Protein AF-A0A8D3D465-F1 (afdb_monomer)

Secondary structure (DSSP, 8-state):
-----TT-HHHHHHHHHHHHHHSHHHHHHHSSHHHHH-TTTT-S---EEEEEEEEEEPPTT---EEEEEEEEETTT--EEPPP-

Sequence (84 aa):
MLCRGLRTARKLRNHRREQKWHDKQYKKAHLGTALKANPFGGASHAKGIVLEKVGVEAKQPNSAIRKCVRVQLIKNGKKERPRS

Mean predicted aligned error: 7.22 Å

pLDDT: mean 88.29, std 6.4, range [53.94, 94.06]

Foldseek 3Di:
DDDPDPPCV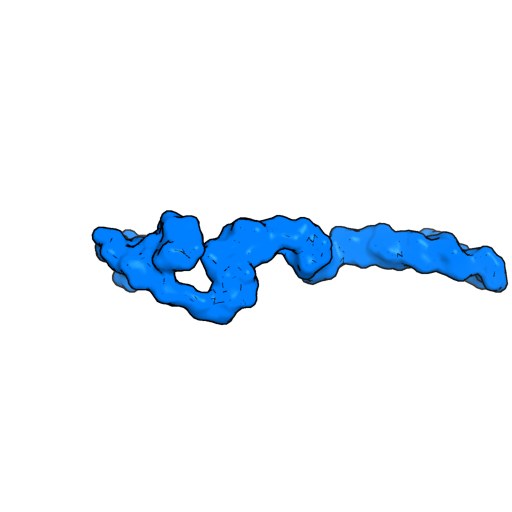VVVVVVVVVVLCVDPVSVCVPVCPVLVPDPVSPDPDFDWDWDDWDFDADDPPDGDTDTDTWTQTPVPRDIDDDDD

Nearest PDB structures (foldseek):
  9cai-assembly1_AX  TM=9.780E-01  e=1.348E-09  Caenorhabditis elegans
  8rxh-assembly1_SP  TM=9.922E-01  e=2.780E-08  Leishmania major strain Friedlin
  5xxu-assembly1_X  TM=9.643E-01  e=1.460E-08  Toxoplasma gondii
  8ove-assembly1_AS  TM=9.728E-01  e=7.305E-08  Trypanosoma brucei brucei
  8brm-assembly1_SO  TM=9.676E-01  e=1.304E-07  Giardia lamblia ATCC 50803

Organism: Scophthalmus maximus (NCBI:txid52904)

Structure (mmCIF, N/CA/C/O backbone):
data_AF-A0A8D3D465-F1
#
_entry.id   AF-A0A8D3D465-F1
#
loop_
_atom_site.group_PDB
_atom_site.id
_atom_site.type_symbol
_atom_site.label_atom_id
_atom_site.label_alt_id
_atom_site.label_comp_id
_atom_site.label_asym_id
_atom_site.label_entity_id
_atom_site.label_seq_id
_atom_site.pdbx_PDB_ins_code
_atom_site.Cartn_x
_atom_site.Cartn_y
_atom_site.Cartn_z
_atom_site.occupancy
_atom_site.B_iso_or_equiv
_atom_site.auth_seq_id
_atom_site.auth_comp_id
_atom_site.auth_asym_id
_atom_site.auth_atom_id
_atom_site.pdbx_PDB_model_num
ATOM 1 N N . MET A 1 1 ? 20.792 14.258 -21.499 1.00 53.94 1 MET A N 1
ATOM 2 C CA . MET A 1 1 ? 21.096 14.366 -22.944 1.00 53.94 1 MET A CA 1
ATOM 3 C C . MET A 1 1 ? 20.931 12.991 -23.588 1.00 53.94 1 MET A C 1
ATOM 5 O O . MET A 1 1 ? 21.650 12.071 -23.217 1.00 53.94 1 MET A O 1
ATOM 9 N N . LEU A 1 2 ? 19.942 12.802 -24.468 1.00 68.06 2 LEU A N 1
ATOM 10 C CA . LEU A 1 2 ? 19.737 11.525 -25.169 1.00 68.06 2 LEU A CA 1
ATOM 11 C C . LEU A 1 2 ? 20.674 11.455 -26.384 1.00 68.06 2 LEU A C 1
ATOM 13 O O . LEU A 1 2 ? 20.688 12.373 -27.202 1.00 68.06 2 LEU A O 1
ATOM 17 N N . CYS A 1 3 ? 21.462 10.383 -26.499 1.00 78.12 3 CYS A N 1
ATOM 18 C CA . CYS A 1 3 ? 22.285 10.142 -27.686 1.00 78.12 3 CYS A CA 1
ATOM 19 C C . CYS A 1 3 ? 21.382 9.819 -28.889 1.00 78.12 3 CYS A C 1
ATOM 21 O O . CYS A 1 3 ? 20.484 8.992 -28.766 1.00 78.12 3 CYS A O 1
ATOM 23 N N . ARG A 1 4 ? 21.639 10.445 -30.046 1.00 82.94 4 ARG A N 1
ATOM 24 C CA . ARG A 1 4 ? 20.844 10.297 -31.286 1.00 82.94 4 ARG A CA 1
ATOM 25 C C . ARG A 1 4 ? 21.536 9.471 -32.383 1.00 82.94 4 ARG A C 1
ATOM 27 O O . ARG A 1 4 ? 21.076 9.442 -33.515 1.00 82.94 4 ARG A O 1
ATOM 34 N N . GLY A 1 5 ? 22.659 8.823 -32.071 1.00 88.00 5 GLY A N 1
ATOM 35 C CA . GLY A 1 5 ? 23.434 8.057 -33.053 1.00 88.00 5 GLY A CA 1
ATOM 36 C C . GLY A 1 5 ? 22.775 6.725 -33.432 1.00 88.00 5 GLY A C 1
ATOM 37 O O . GLY A 1 5 ? 22.180 6.063 -32.578 1.00 88.00 5 GLY A O 1
ATOM 38 N N . LEU A 1 6 ? 22.964 6.286 -34.681 1.00 85.00 6 LEU A N 1
ATOM 39 C CA . LEU A 1 6 ? 22.388 5.054 -35.254 1.00 85.00 6 LEU A CA 1
ATOM 40 C C . LEU A 1 6 ? 22.682 3.777 -34.436 1.00 85.00 6 LEU A C 1
ATOM 42 O O . LEU A 1 6 ? 21.857 2.872 -34.379 1.00 85.00 6 LEU A O 1
ATOM 46 N N . ARG A 1 7 ? 23.827 3.707 -33.739 1.00 88.25 7 ARG A N 1
ATOM 47 C CA . ARG A 1 7 ? 24.256 2.535 -32.943 1.00 88.25 7 ARG A CA 1
ATOM 48 C C . ARG A 1 7 ? 23.988 2.659 -31.431 1.00 88.25 7 ARG A C 1
ATOM 50 O O . ARG A 1 7 ? 24.619 1.974 -30.632 1.00 88.25 7 ARG A O 1
ATOM 57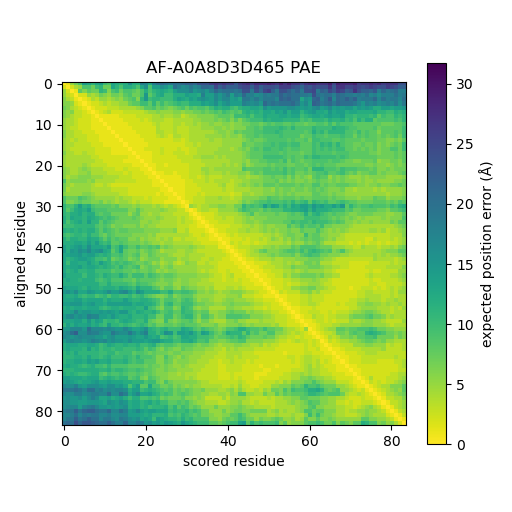 N N . THR A 1 8 ? 23.065 3.525 -30.997 1.00 90.38 8 THR A N 1
ATOM 58 C CA . THR A 1 8 ? 22.868 3.847 -29.560 1.00 90.38 8 THR A CA 1
ATOM 59 C C . THR A 1 8 ? 21.698 3.123 -28.877 1.00 90.38 8 THR A C 1
ATOM 61 O O . THR A 1 8 ? 21.435 3.346 -27.692 1.00 90.38 8 THR A O 1
ATOM 64 N N . ALA A 1 9 ? 21.031 2.197 -29.573 1.00 89.56 9 ALA A N 1
ATOM 65 C CA . ALA A 1 9 ? 19.812 1.528 -29.106 1.00 89.56 9 ALA A CA 1
ATOM 66 C C . ALA A 1 9 ? 19.933 0.882 -27.708 1.00 89.56 9 ALA A C 1
ATOM 68 O O . ALA A 1 9 ? 19.049 1.044 -26.865 1.00 89.56 9 ALA A O 1
ATOM 69 N N . ARG A 1 10 ? 21.051 0.198 -27.414 1.00 91.56 10 ARG A N 1
ATOM 70 C CA . ARG A 1 10 ? 21.282 -0.451 -26.106 1.00 91.56 10 ARG A CA 1
ATOM 71 C C . ARG A 1 10 ? 21.305 0.560 -24.956 1.00 91.56 10 ARG A C 1
ATOM 73 O O . ARG A 1 10 ? 20.673 0.326 -23.926 1.00 91.56 10 ARG A O 1
ATOM 80 N N . LYS A 1 11 ? 21.995 1.689 -25.149 1.00 91.06 11 LYS A N 1
ATOM 81 C CA . LYS A 1 11 ? 22.095 2.768 -24.156 1.00 91.06 11 LYS A CA 1
ATOM 82 C C . LYS A 1 11 ? 20.724 3.387 -23.890 1.00 91.06 11 LYS A C 1
ATOM 84 O O . LYS A 1 11 ? 20.343 3.527 -22.734 1.00 91.06 11 LYS A O 1
ATOM 89 N N . LEU A 1 12 ? 19.961 3.680 -24.947 1.00 91.56 12 LEU A N 1
ATOM 90 C CA . LEU A 1 12 ? 18.603 4.226 -24.834 1.00 91.56 12 LEU A CA 1
ATOM 91 C C . LEU A 1 12 ? 17.661 3.277 -24.078 1.00 91.56 12 LEU A C 1
ATOM 93 O O . LEU A 1 12 ? 16.916 3.713 -23.200 1.00 91.56 12 LEU A O 1
ATOM 97 N N . ARG A 1 13 ? 17.739 1.969 -24.356 1.00 92.31 13 ARG A N 1
ATOM 98 C CA . ARG A 1 13 ? 16.937 0.952 -23.661 1.00 92.31 13 ARG A CA 1
ATOM 99 C C . ARG A 1 13 ? 17.263 0.873 -22.170 1.00 92.31 13 ARG A C 1
ATOM 101 O O . ARG A 1 13 ? 16.345 0.829 -21.353 1.00 92.31 13 ARG A O 1
ATOM 108 N N . ASN A 1 14 ? 18.548 0.847 -21.820 1.00 93.00 14 ASN A N 1
ATOM 109 C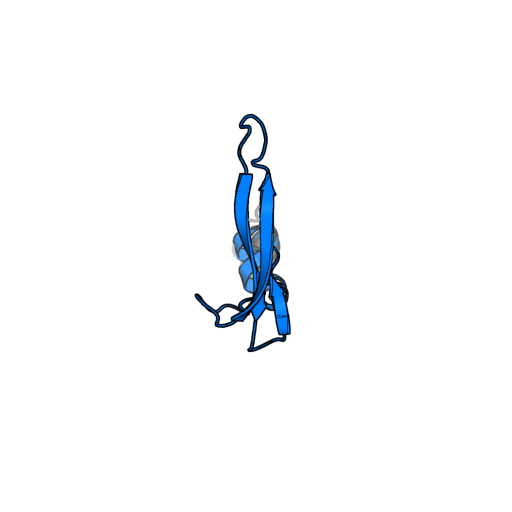 CA . ASN A 1 14 ? 18.984 0.781 -20.424 1.00 93.00 14 ASN A CA 1
ATOM 110 C C . ASN A 1 14 ? 18.598 2.058 -19.670 1.00 93.00 14 ASN A C 1
ATOM 112 O O . ASN A 1 14 ? 17.971 1.970 -18.618 1.00 93.00 14 ASN A O 1
ATOM 116 N N . HIS A 1 15 ? 18.825 3.225 -20.277 1.00 92.69 15 HIS A N 1
ATOM 117 C CA . HIS A 1 15 ? 18.425 4.504 -19.702 1.00 92.69 15 HIS A CA 1
ATOM 118 C C . HIS A 1 15 ? 16.911 4.571 -19.447 1.00 92.69 15 HIS A C 1
ATOM 120 O O . HIS A 1 15 ? 16.478 4.935 -18.359 1.00 92.69 15 HIS A O 1
ATOM 126 N N . ARG A 1 16 ? 16.073 4.137 -20.402 1.00 92.19 16 ARG A N 1
ATOM 127 C CA . ARG A 1 16 ? 14.615 4.079 -20.194 1.00 92.19 16 ARG A CA 1
ATOM 128 C C . ARG A 1 16 ? 14.228 3.105 -19.081 1.00 92.19 16 ARG A C 1
ATOM 130 O O . ARG A 1 16 ? 13.280 3.387 -18.354 1.00 92.19 16 ARG A O 1
ATOM 137 N N . ARG A 1 17 ? 14.923 1.971 -18.945 1.00 91.75 17 ARG A N 1
ATOM 138 C CA . ARG A 1 17 ? 14.679 0.991 -17.874 1.00 91.75 17 ARG A CA 1
ATOM 139 C C . ARG A 1 17 ? 14.984 1.581 -16.499 1.00 91.75 17 ARG A C 1
ATOM 141 O O . ARG A 1 17 ? 14.167 1.423 -15.603 1.00 91.75 17 ARG A O 1
ATOM 148 N N . GLU A 1 18 ? 16.107 2.274 -16.352 1.00 92.38 18 GLU A N 1
ATOM 149 C CA . GLU A 1 18 ? 16.466 2.984 -15.118 1.00 92.38 18 GLU A CA 1
ATOM 150 C C . GLU A 1 18 ? 15.440 4.071 -14.795 1.00 92.38 18 GLU A C 1
ATOM 152 O O . GLU A 1 18 ? 14.892 4.100 -13.698 1.00 92.38 18 GLU A O 1
ATOM 157 N N . GLN A 1 19 ? 15.072 4.885 -15.789 1.00 93.00 19 GLN A N 1
ATOM 158 C CA . GLN A 1 19 ? 14.082 5.948 -15.612 1.00 93.00 19 GLN A CA 1
ATOM 159 C C . GLN A 1 19 ? 12.692 5.425 -15.219 1.00 93.00 19 GLN A C 1
ATOM 161 O O . GLN A 1 19 ? 12.001 6.065 -14.431 1.00 93.00 19 GLN A O 1
ATOM 166 N N . LYS A 1 20 ? 12.283 4.240 -15.697 1.00 93.44 20 LYS A N 1
ATOM 167 C CA . LYS A 1 20 ? 11.021 3.608 -15.269 1.00 93.44 20 LYS A CA 1
ATOM 168 C C . LYS A 1 20 ? 10.979 3.337 -13.763 1.00 93.44 20 LYS A C 1
ATOM 170 O O . LYS A 1 20 ? 9.903 3.395 -13.184 1.00 93.44 20 LYS A O 1
ATOM 175 N N . TRP A 1 21 ? 12.108 3.084 -13.101 1.00 92.56 21 TRP A N 1
ATOM 176 C CA . TRP A 1 21 ? 12.121 2.857 -11.651 1.00 92.56 21 TRP A CA 1
ATOM 177 C C . TRP A 1 21 ? 11.862 4.122 -10.822 1.00 92.56 21 TRP A C 1
ATOM 179 O O . TRP A 1 21 ? 11.481 4.008 -9.654 1.00 92.56 21 TRP A O 1
ATOM 189 N N . HIS A 1 22 ? 12.023 5.313 -11.409 1.00 90.50 22 HIS A N 1
ATOM 190 C CA . HIS A 1 22 ? 11.640 6.577 -10.774 1.00 90.50 22 HIS A CA 1
ATOM 191 C C . HIS A 1 22 ? 10.129 6.843 -10.840 1.00 90.50 22 HIS A C 1
ATOM 193 O O . HIS A 1 22 ? 9.616 7.648 -10.063 1.00 90.50 22 HIS A O 1
ATOM 199 N N . ASP A 1 23 ? 9.398 6.136 -11.706 1.00 92.38 23 ASP A N 1
ATOM 200 C CA . ASP A 1 23 ? 7.940 6.181 -11.724 1.00 92.38 23 ASP A CA 1
ATOM 201 C C . ASP A 1 23 ? 7.369 5.422 -10.512 1.00 92.38 23 ASP A C 1
ATOM 203 O O . ASP A 1 23 ? 7.603 4.224 -10.310 1.00 92.38 23 ASP A O 1
ATOM 207 N N . LYS A 1 24 ? 6.587 6.135 -9.691 1.00 91.25 24 LYS A N 1
ATOM 208 C CA . LYS A 1 24 ? 5.968 5.608 -8.467 1.00 91.25 24 LYS A CA 1
ATOM 209 C C . LYS A 1 24 ? 5.043 4.425 -8.750 1.00 91.25 24 LYS A C 1
ATOM 211 O O . LYS A 1 24 ? 5.025 3.479 -7.961 1.00 91.25 24 LYS A O 1
ATOM 216 N N . GLN A 1 25 ? 4.275 4.465 -9.839 1.00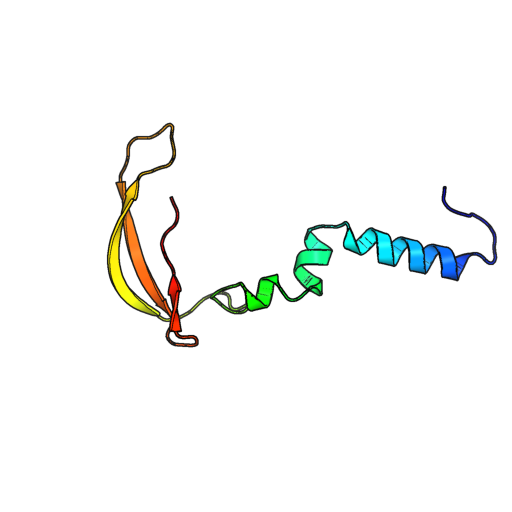 90.38 25 GLN A N 1
ATOM 217 C CA . GLN A 1 25 ? 3.332 3.396 -10.175 1.00 90.38 25 GLN A CA 1
ATOM 218 C C . GLN A 1 25 ? 4.082 2.147 -10.636 1.00 90.38 25 GLN A C 1
ATOM 220 O O . GLN A 1 25 ? 3.828 1.051 -10.129 1.00 90.38 25 GLN A O 1
ATOM 225 N N . TYR A 1 26 ? 5.073 2.327 -11.515 1.00 91.25 26 TYR A N 1
ATOM 226 C CA . TYR A 1 26 ? 5.933 1.241 -11.976 1.00 91.25 26 TYR A CA 1
ATOM 227 C C . TYR A 1 26 ? 6.655 0.574 -10.801 1.00 91.25 26 TYR A C 1
ATOM 229 O O . TYR A 1 26 ? 6.606 -0.649 -10.657 1.00 91.25 26 TYR A O 1
ATOM 237 N N . LYS A 1 27 ? 7.240 1.372 -9.898 1.00 90.94 27 LYS A N 1
ATOM 238 C CA . LYS A 1 27 ? 7.908 0.874 -8.690 1.00 90.94 27 LYS A CA 1
ATOM 239 C C . LYS A 1 27 ? 6.950 0.107 -7.776 1.00 90.94 27 LYS A C 1
ATOM 241 O O . LYS A 1 27 ? 7.303 -0.966 -7.298 1.00 90.94 27 LYS A O 1
ATOM 246 N N . LYS A 1 28 ? 5.729 0.608 -7.555 1.00 88.56 28 LYS A N 1
ATOM 247 C CA . LYS A 1 28 ? 4.722 -0.063 -6.713 1.00 88.56 28 LYS A CA 1
ATOM 248 C C . LYS A 1 28 ? 4.326 -1.436 -7.266 1.00 88.56 28 LYS A C 1
ATOM 250 O O . LYS A 1 28 ? 4.173 -2.369 -6.482 1.00 88.56 28 LYS A O 1
ATOM 255 N N . ALA A 1 29 ? 4.174 -1.554 -8.585 1.00 87.44 29 ALA A N 1
ATOM 256 C CA . ALA A 1 29 ? 3.791 -2.804 -9.237 1.00 87.44 29 ALA A CA 1
ATOM 257 C C . ALA A 1 29 ? 4.940 -3.829 -9.285 1.00 87.44 29 ALA A C 1
ATOM 259 O O . ALA A 1 29 ? 4.714 -5.006 -9.024 1.00 87.44 29 ALA A O 1
ATOM 260 N N . HIS A 1 30 ? 6.172 -3.389 -9.569 1.00 87.81 30 HIS A N 1
ATOM 261 C CA . HIS A 1 30 ? 7.287 -4.295 -9.881 1.00 87.81 30 HIS A CA 1
ATOM 262 C C . HIS A 1 30 ? 8.208 -4.615 -8.695 1.00 87.81 30 HIS A C 1
ATOM 264 O O . HIS A 1 30 ? 8.990 -5.555 -8.780 1.00 87.81 30 HIS A O 1
ATOM 270 N N . LEU A 1 31 ? 8.142 -3.868 -7.585 1.00 85.44 31 LEU A N 1
ATOM 271 C CA . LEU A 1 31 ? 8.994 -4.120 -6.413 1.00 85.44 31 LEU A CA 1
ATOM 272 C C . LEU A 1 31 ? 8.430 -5.214 -5.483 1.00 85.44 31 LEU A C 1
ATOM 274 O O . LEU A 1 31 ? 9.121 -5.659 -4.573 1.00 85.44 31 LEU A O 1
ATOM 278 N N . GLY A 1 32 ? 7.161 -5.615 -5.643 1.00 83.19 32 GLY A N 1
ATOM 279 C CA . GLY A 1 32 ? 6.498 -6.646 -4.821 1.00 83.19 32 GLY A CA 1
ATOM 280 C C . GLY A 1 32 ? 6.252 -6.268 -3.348 1.00 83.19 32 GLY A C 1
ATOM 281 O O . GLY A 1 32 ? 5.413 -6.875 -2.680 1.00 83.19 32 GLY A O 1
ATOM 282 N N . THR A 1 33 ? 6.905 -5.220 -2.836 1.00 86.56 33 THR A N 1
ATOM 283 C CA . THR A 1 33 ? 6.746 -4.712 -1.461 1.00 86.56 33 THR A CA 1
ATOM 284 C C . THR A 1 33 ? 5.308 -4.317 -1.155 1.00 86.56 33 THR A C 1
ATOM 286 O O . THR A 1 33 ? 4.805 -4.620 -0.075 1.00 86.56 33 THR A O 1
ATOM 289 N N . ALA A 1 34 ? 4.619 -3.704 -2.121 1.00 83.19 34 ALA A N 1
ATOM 290 C CA . ALA A 1 34 ? 3.219 -3.328 -1.987 1.00 83.19 34 ALA A CA 1
ATOM 291 C C . ALA A 1 34 ? 2.310 -4.550 -1.791 1.00 83.19 34 ALA A C 1
ATOM 293 O O . ALA A 1 34 ? 1.387 -4.490 -0.985 1.00 83.19 34 ALA A O 1
ATOM 294 N N . LEU A 1 35 ? 2.589 -5.666 -2.473 1.00 84.00 35 LEU A N 1
ATOM 295 C CA . LEU A 1 35 ? 1.817 -6.904 -2.345 1.00 84.00 35 LEU A CA 1
ATOM 296 C C . LEU A 1 35 ? 2.044 -7.565 -0.979 1.00 84.00 35 LEU A C 1
ATOM 298 O O . LEU A 1 35 ? 1.086 -7.961 -0.321 1.00 84.00 35 LEU A O 1
ATOM 302 N N . LYS A 1 36 ? 3.302 -7.623 -0.524 1.00 83.25 36 LYS A N 1
ATOM 303 C CA . LYS A 1 36 ? 3.674 -8.198 0.780 1.00 83.25 36 LYS A CA 1
ATOM 304 C C . LYS A 1 36 ? 3.113 -7.386 1.955 1.00 83.25 36 LYS A C 1
ATOM 306 O O . LYS A 1 36 ? 2.629 -7.953 2.941 1.00 83.25 36 LYS A O 1
ATOM 311 N N . ALA A 1 37 ? 3.183 -6.058 1.852 1.00 86.19 37 ALA A N 1
ATOM 312 C CA . ALA A 1 37 ? 2.679 -5.144 2.869 1.00 86.19 37 ALA A CA 1
ATOM 313 C C . ALA A 1 37 ? 1.146 -5.098 2.894 1.00 86.19 37 ALA A C 1
ATOM 315 O O . ALA A 1 37 ? 0.573 -4.985 3.976 1.00 86.19 37 ALA A O 1
ATOM 316 N N . ASN A 1 38 ? 0.483 -5.234 1.737 1.00 87.00 38 ASN A N 1
ATOM 317 C CA . ASN A 1 38 ? -0.973 -5.222 1.654 1.00 87.00 38 ASN A CA 1
ATOM 318 C C . ASN A 1 38 ? -1.576 -6.347 2.520 1.00 87.00 38 ASN A C 1
ATOM 320 O O . ASN A 1 38 ? -1.299 -7.530 2.291 1.00 87.00 38 ASN A O 1
ATOM 324 N N . PRO A 1 39 ? -2.436 -6.019 3.493 1.00 87.62 39 PRO A N 1
ATOM 325 C CA . PRO A 1 39 ? -3.120 -7.017 4.303 1.00 87.62 39 PRO A CA 1
ATOM 326 C C . PRO A 1 39 ? -4.028 -7.957 3.514 1.00 87.62 39 PRO A C 1
ATOM 328 O O . PRO A 1 39 ? -4.194 -9.113 3.895 1.00 87.62 39 PRO A O 1
ATOM 331 N N . PHE A 1 40 ? -4.567 -7.517 2.377 1.00 88.31 40 PHE A N 1
ATOM 332 C CA . PHE A 1 40 ? -5.364 -8.376 1.503 1.00 88.31 40 PHE A CA 1
ATOM 333 C C . PHE A 1 40 ? -4.524 -9.230 0.552 1.00 88.31 40 PHE A C 1
ATOM 335 O O . PHE A 1 40 ? -5.080 -10.127 -0.084 1.00 88.31 40 PHE A O 1
ATOM 342 N N . GLY A 1 41 ? -3.209 -8.999 0.471 1.00 84.94 41 GLY A N 1
ATOM 343 C CA . GLY A 1 41 ? -2.303 -9.778 -0.376 1.00 84.94 41 GLY A CA 1
ATOM 344 C C . GLY A 1 41 ? -2.623 -9.687 -1.870 1.00 84.94 41 GLY A C 1
ATOM 345 O O . GLY A 1 41 ? -2.362 -10.633 -2.597 1.00 84.94 41 GLY A O 1
ATOM 346 N N . GLY A 1 42 ? -3.236 -8.585 -2.321 1.00 85.94 42 GLY A N 1
ATOM 347 C CA . GLY A 1 42 ? -3.634 -8.385 -3.723 1.00 85.94 42 GLY A CA 1
ATOM 348 C C . GLY A 1 42 ? -5.076 -8.775 -4.062 1.00 85.94 42 GLY A C 1
ATOM 349 O O . GLY A 1 42 ? -5.520 -8.488 -5.167 1.00 85.94 42 GLY A O 1
ATOM 350 N N . ALA A 1 43 ? -5.829 -9.361 -3.126 1.00 89.56 43 ALA A N 1
ATOM 351 C CA . ALA A 1 43 ? -7.259 -9.612 -3.310 1.00 89.56 43 ALA A CA 1
ATOM 352 C C . ALA A 1 43 ? -8.094 -8.327 -3.152 1.00 89.56 43 ALA A C 1
ATOM 354 O O . ALA A 1 43 ? -7.710 -7.424 -2.405 1.00 89.56 43 ALA A O 1
ATOM 355 N N . SER A 1 44 ? -9.263 -8.280 -3.800 1.00 90.81 44 SER A N 1
ATOM 356 C CA . SER A 1 44 ? -10.218 -7.170 -3.665 1.00 90.81 44 SER A CA 1
ATOM 357 C C . SER A 1 44 ? -10.874 -7.124 -2.281 1.00 90.81 44 SER A C 1
ATOM 359 O O . SER A 1 44 ? -11.042 -6.046 -1.721 1.00 90.81 44 SER A O 1
ATOM 361 N N . HIS A 1 45 ? -11.189 -8.291 -1.708 1.00 91.75 45 HIS A N 1
ATOM 362 C CA . HIS A 1 45 ? -11.874 -8.431 -0.420 1.00 91.75 45 HIS A CA 1
ATOM 363 C C . HIS A 1 45 ? -11.247 -9.538 0.443 1.00 91.75 45 HIS A C 1
ATOM 365 O O . HIS A 1 45 ? -10.465 -10.374 -0.027 1.00 91.75 45 HIS A O 1
ATOM 371 N N . ALA A 1 46 ? -11.583 -9.548 1.735 1.00 91.44 46 ALA A N 1
ATOM 372 C CA . ALA A 1 46 ? -11.165 -10.582 2.675 1.00 91.44 46 ALA A CA 1
ATOM 373 C C . ALA A 1 46 ? -12.213 -10.800 3.775 1.00 91.44 46 ALA A C 1
ATOM 375 O O . ALA A 1 46 ? -12.915 -9.871 4.165 1.00 91.44 46 ALA A O 1
ATOM 376 N N . LYS A 1 47 ? -12.275 -12.027 4.303 1.00 92.75 47 LYS A N 1
ATOM 377 C CA . LYS A 1 47 ? -13.085 -12.376 5.476 1.00 92.75 47 LYS A CA 1
ATOM 378 C C . LYS A 1 47 ? -12.261 -12.201 6.755 1.00 92.75 47 LYS A C 1
ATOM 380 O O . LYS A 1 47 ? -11.067 -12.521 6.777 1.00 92.75 47 LYS A O 1
ATOM 385 N N . GLY A 1 48 ? -12.900 -11.720 7.816 1.00 92.38 48 GLY A N 1
ATOM 386 C CA . GLY A 1 48 ? -12.252 -11.480 9.100 1.00 92.38 48 GLY A CA 1
ATOM 387 C C . GLY A 1 48 ? -13.194 -11.629 10.289 1.00 92.38 48 GLY A C 1
ATOM 388 O O . GLY A 1 48 ? -14.411 -11.659 10.126 1.00 92.38 48 GLY A O 1
ATOM 389 N N . ILE A 1 49 ? -12.599 -11.735 11.473 1.00 94.06 49 ILE A N 1
ATOM 390 C CA . ILE A 1 49 ? -13.274 -11.830 12.768 1.00 94.06 49 ILE A CA 1
ATOM 391 C C . ILE A 1 49 ? -13.181 -10.470 13.459 1.00 94.06 49 ILE A C 1
ATOM 393 O O . ILE A 1 49 ? -12.126 -9.831 13.458 1.00 94.06 49 ILE A O 1
ATOM 397 N N . VAL A 1 50 ? -14.291 -10.021 14.039 1.00 93.00 50 VAL A N 1
ATOM 398 C CA . VAL A 1 50 ? -14.362 -8.770 14.799 1.00 93.00 50 VAL A CA 1
ATOM 399 C C . VAL A 1 50 ? -13.714 -8.953 16.170 1.00 93.00 50 VAL A C 1
ATOM 401 O O . VAL A 1 50 ? -14.053 -9.891 16.881 1.00 93.00 50 VAL A O 1
ATOM 404 N N . LEU A 1 51 ? -12.806 -8.043 16.538 1.00 91.62 51 LEU A N 1
ATOM 405 C CA . LEU A 1 51 ? -12.166 -8.030 17.857 1.00 91.62 51 LEU A CA 1
ATOM 406 C C . LEU A 1 51 ? -12.815 -7.012 18.801 1.00 91.62 51 LEU A C 1
ATOM 408 O O . LEU A 1 51 ? -13.230 -7.362 19.896 1.00 91.62 51 LEU A O 1
ATOM 412 N N . GLU A 1 52 ? -12.919 -5.749 18.382 1.00 92.50 52 GLU A N 1
ATOM 413 C CA . GLU A 1 52 ? -13.448 -4.667 19.224 1.00 92.50 52 GLU A CA 1
ATOM 414 C C . GLU A 1 52 ? -14.067 -3.542 18.383 1.00 92.50 52 GLU A C 1
ATOM 416 O O . GLU A 1 52 ? -13.706 -3.338 17.216 1.00 92.50 52 GLU A O 1
ATOM 421 N N . LYS A 1 53 ? -14.991 -2.791 18.993 1.00 94.06 53 LYS A N 1
ATOM 422 C CA . LYS A 1 53 ? -15.575 -1.568 18.425 1.00 94.06 53 LYS A CA 1
ATOM 423 C C . LYS A 1 53 ? -14.679 -0.377 18.777 1.00 94.06 53 LYS A C 1
ATOM 425 O O . LYS A 1 53 ? -14.341 -0.194 19.939 1.00 94.06 53 LYS A O 1
ATOM 430 N N . VAL A 1 54 ? -14.326 0.442 17.788 1.00 92.50 54 VAL A N 1
ATOM 431 C CA . VAL A 1 54 ? -13.430 1.601 17.937 1.00 92.50 54 VAL A CA 1
ATOM 432 C C . VAL A 1 54 ? -14.140 2.864 17.457 1.00 92.50 54 VAL A C 1
ATOM 434 O O . VAL A 1 54 ? -14.704 2.883 16.365 1.00 92.50 54 VAL A O 1
ATOM 437 N N . GLY A 1 55 ? -14.105 3.930 18.254 1.00 91.62 55 GLY A N 1
ATOM 438 C CA . GLY A 1 55 ? -14.481 5.271 17.805 1.00 91.62 55 GLY A CA 1
ATOM 439 C C . GLY A 1 55 ? -13.248 5.999 17.285 1.00 91.62 55 GLY A C 1
ATOM 440 O O . GLY A 1 55 ? -12.328 6.240 18.057 1.00 91.62 55 GLY A O 1
ATOM 441 N N . VAL A 1 56 ? -13.210 6.323 15.993 1.00 91.81 56 VAL A N 1
ATOM 442 C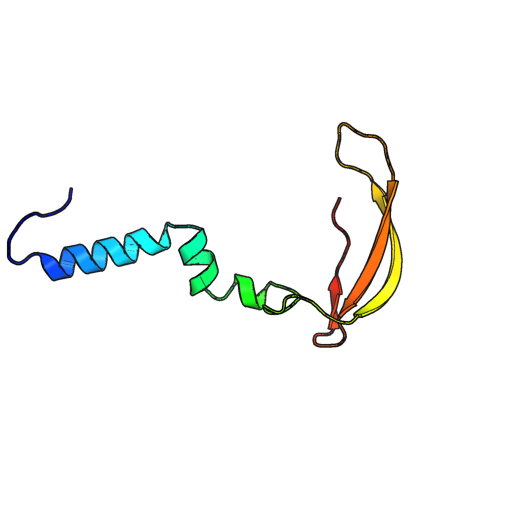 CA . VAL A 1 56 ? -12.101 7.079 15.400 1.00 91.81 56 VAL A CA 1
ATOM 443 C C . VAL A 1 56 ? -12.525 8.529 15.229 1.00 91.81 56 VAL A C 1
ATOM 445 O O . VAL A 1 56 ? -13.527 8.810 14.570 1.00 91.81 56 VAL A O 1
ATOM 448 N N . GLU A 1 57 ? -11.775 9.443 15.833 1.00 89.12 57 GLU A N 1
ATOM 449 C CA . GLU A 1 57 ? -11.997 10.876 15.668 1.00 89.12 57 GLU A CA 1
ATOM 450 C C . GLU A 1 57 ? -11.717 11.298 14.219 1.00 89.12 57 GLU A C 1
ATOM 452 O O . GLU A 1 57 ? -10.766 10.829 13.584 1.00 89.12 57 GLU A O 1
ATOM 457 N N . ALA A 1 58 ? -12.577 12.156 13.675 1.00 90.44 58 ALA A N 1
ATOM 458 C CA . ALA A 1 58 ? -12.385 12.728 12.356 1.00 90.44 58 ALA A CA 1
ATOM 459 C C . ALA A 1 58 ? -11.126 13.604 12.326 1.00 90.44 58 ALA A C 1
ATOM 461 O O . ALA A 1 58 ? -10.794 14.297 13.285 1.00 90.44 58 ALA A O 1
ATOM 462 N N . LYS A 1 59 ? -10.426 13.603 11.189 1.00 90.44 59 LYS A N 1
ATOM 463 C CA . LYS A 1 59 ? -9.355 14.575 10.967 1.00 90.44 59 LYS A CA 1
ATOM 464 C C . LYS A 1 59 ? -9.927 15.991 10.928 1.00 90.44 59 LYS A C 1
ATOM 466 O O . LYS A 1 59 ? -10.986 16.222 10.337 1.00 90.44 59 LYS A O 1
ATOM 471 N N . GLN A 1 60 ? -9.176 16.917 11.520 1.00 92.19 60 GLN A N 1
ATOM 472 C CA . GLN A 1 60 ? -9.436 18.355 11.459 1.00 92.19 60 GLN A CA 1
ATOM 473 C C . GLN A 1 60 ? -9.712 18.783 10.005 1.00 92.19 60 GLN A C 1
ATOM 475 O O . GLN A 1 60 ? -9.049 18.263 9.098 1.00 92.19 60 GLN A O 1
ATOM 480 N N . PRO A 1 61 ? -10.684 19.680 9.748 1.00 92.19 61 PRO A N 1
ATOM 481 C CA . PRO A 1 61 ? -11.306 20.641 10.677 1.00 92.19 61 PRO A CA 1
ATOM 482 C C . PRO A 1 61 ? -12.638 20.207 11.330 1.00 92.19 61 PRO A C 1
ATOM 484 O O . PRO A 1 61 ? -13.294 21.023 11.969 1.00 92.19 61 PRO A O 1
ATOM 487 N N . ASN A 1 62 ? -13.084 18.960 11.154 1.00 91.94 62 ASN A N 1
ATOM 488 C CA . ASN A 1 62 ? -14.397 18.515 11.644 1.00 91.94 62 ASN A CA 1
ATOM 489 C C . ASN A 1 62 ? -14.304 17.839 13.021 1.00 91.94 62 ASN A C 1
ATOM 491 O O . ASN A 1 62 ? -13.381 17.065 13.262 1.00 91.94 62 ASN A O 1
ATOM 495 N N . SER A 1 63 ? -15.316 18.031 13.873 1.00 86.75 63 SER A N 1
ATOM 496 C CA . SER A 1 63 ? -15.472 17.337 15.159 1.00 86.75 63 SER A CA 1
ATOM 497 C C . SER A 1 63 ? -16.561 16.258 15.067 1.00 86.75 63 SER A C 1
ATOM 499 O O . SER A 1 63 ? -17.754 16.513 15.205 1.00 86.75 63 SER A O 1
ATOM 501 N N . ALA A 1 64 ? -16.158 15.016 14.784 1.00 90.38 64 ALA A N 1
ATOM 502 C CA . ALA A 1 64 ? -17.076 13.877 14.719 1.00 90.38 64 ALA A CA 1
ATOM 503 C C . ALA A 1 64 ? -16.375 12.556 15.062 1.00 90.38 64 ALA A C 1
ATOM 505 O O . ALA A 1 64 ? -15.199 12.372 14.754 1.00 90.38 64 ALA A O 1
ATOM 506 N N . ILE A 1 65 ? -17.116 11.603 15.639 1.00 90.69 65 ILE A N 1
ATOM 507 C CA . ILE A 1 65 ? -16.623 10.248 15.937 1.00 90.69 65 ILE A CA 1
ATOM 508 C C . ILE A 1 65 ? -17.175 9.264 14.901 1.00 90.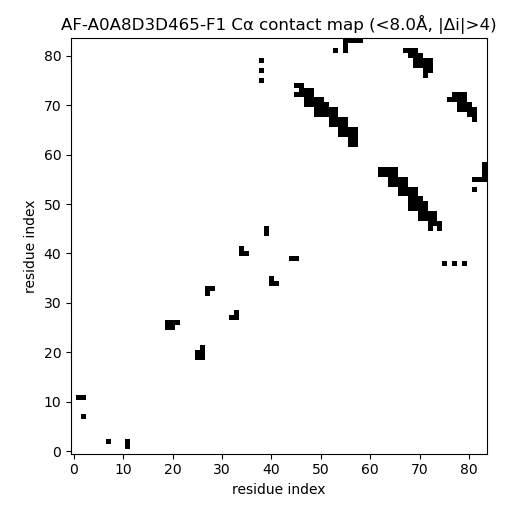69 65 ILE A C 1
ATOM 510 O O . ILE A 1 65 ? -18.379 9.008 14.846 1.00 90.69 65 ILE A O 1
ATOM 514 N N . ARG A 1 66 ? -16.290 8.648 14.113 1.00 92.12 66 ARG A N 1
ATOM 515 C CA . ARG A 1 66 ? -16.630 7.588 13.155 1.00 92.12 66 ARG A CA 1
ATOM 516 C C . ARG A 1 66 ? -16.656 6.238 13.866 1.00 92.12 66 ARG A C 1
ATOM 518 O O . ARG 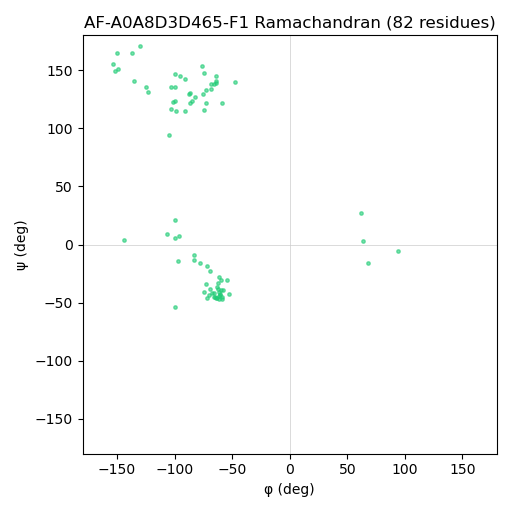A 1 66 ? -15.675 5.833 14.489 1.00 92.12 66 ARG A O 1
ATOM 525 N N . LYS A 1 67 ? -17.787 5.533 13.783 1.00 93.19 67 LYS A N 1
ATOM 526 C CA . LYS A 1 67 ? -17.927 4.179 14.336 1.00 93.19 67 LYS A CA 1
ATOM 527 C C . LYS A 1 67 ? -17.183 3.194 13.433 1.00 93.19 67 LYS A C 1
ATOM 529 O O . LYS A 1 67 ? -17.540 3.017 12.272 1.00 93.19 67 LYS A O 1
ATOM 534 N N . CYS A 1 68 ? -16.147 2.561 13.966 1.00 92.88 68 CYS A N 1
ATOM 535 C CA . CYS A 1 68 ? -15.309 1.605 13.258 1.00 92.88 68 CYS A CA 1
ATOM 536 C C . CYS A 1 68 ? -15.137 0.317 14.070 1.00 92.88 68 CYS A C 1
ATOM 538 O O . CYS A 1 68 ? -15.521 0.224 15.236 1.00 92.88 68 CYS A O 1
ATOM 540 N N . VAL A 1 69 ? -14.549 -0.697 13.442 1.00 93.31 69 VAL A N 1
ATOM 541 C CA . VAL A 1 69 ? -14.312 -2.006 14.052 1.00 93.31 69 VAL A CA 1
ATOM 542 C C . VAL A 1 69 ? -12.894 -2.455 13.724 1.00 93.31 69 VAL A C 1
ATOM 544 O O . VAL A 1 69 ? -12.418 -2.248 12.608 1.00 93.31 69 VAL A O 1
ATOM 547 N N . ARG A 1 70 ? -12.210 -3.069 14.691 1.00 92.69 70 ARG A N 1
ATOM 548 C CA . ARG A 1 70 ? -10.940 -3.765 14.453 1.00 92.69 70 ARG A CA 1
ATOM 549 C C . ARG A 1 70 ? -11.209 -5.204 14.051 1.00 92.69 70 ARG A C 1
ATOM 551 O O . ARG A 1 70 ? -11.934 -5.918 14.744 1.00 92.69 70 ARG A O 1
ATOM 558 N N . VAL A 1 71 ? -10.595 -5.625 12.949 1.00 93.44 71 VAL A N 1
ATOM 559 C CA . VAL A 1 71 ? -10.845 -6.931 12.332 1.00 93.44 71 VAL A CA 1
ATOM 560 C C . VAL A 1 71 ? -9.539 -7.697 12.184 1.00 93.44 71 VAL A C 1
ATOM 562 O O . VAL A 1 71 ? -8.534 -7.146 11.740 1.00 93.44 71 VAL A O 1
ATOM 565 N N . GLN A 1 72 ? -9.551 -8.980 12.532 1.00 92.62 72 GLN A N 1
ATOM 566 C CA . GLN A 1 72 ? -8.466 -9.907 12.232 1.00 92.62 72 GLN A CA 1
ATOM 567 C C . GLN A 1 72 ? -8.820 -10.738 11.002 1.00 92.62 72 GLN A C 1
ATOM 569 O O . GLN A 1 72 ? -9.851 -11.405 10.967 1.00 92.62 72 GLN A O 1
ATOM 574 N N . LEU A 1 73 ? -7.971 -10.704 9.982 1.00 93.19 73 LEU A N 1
ATOM 575 C CA . LEU A 1 73 ? -8.174 -11.469 8.758 1.00 93.19 73 LEU A CA 1
ATOM 576 C C . LEU A 1 73 ? -7.928 -12.960 9.002 1.00 93.19 73 LEU A C 1
ATOM 578 O O . LEU A 1 73 ? -6.896 -13.340 9.550 1.00 93.19 73 LEU A O 1
ATOM 582 N N . ILE A 1 74 ? -8.841 -13.811 8.530 1.00 89.69 74 ILE A N 1
ATOM 583 C CA . ILE A 1 74 ? -8.753 -15.266 8.749 1.00 89.69 74 ILE A CA 1
ATOM 584 C C . ILE A 1 74 ? -7.563 -15.859 7.983 1.00 89.69 74 ILE A C 1
ATOM 586 O O . ILE A 1 74 ? -6.816 -16.672 8.511 1.00 89.69 74 ILE A O 1
ATOM 590 N N . LYS A 1 75 ? -7.348 -15.408 6.741 1.00 86.50 75 LYS A N 1
ATOM 591 C CA . LYS A 1 75 ? -6.356 -15.990 5.820 1.00 86.50 75 LYS A CA 1
ATOM 592 C C . LYS A 1 75 ? -4.891 -15.768 6.206 1.00 86.50 75 LYS A C 1
ATOM 594 O O . LYS A 1 75 ? -4.026 -16.468 5.702 1.00 86.50 75 LYS A O 1
ATOM 599 N N . ASN A 1 76 ? -4.588 -14.751 7.010 1.00 85.12 76 ASN A N 1
ATOM 600 C CA . ASN A 1 76 ? -3.203 -14.390 7.336 1.00 85.12 76 ASN A CA 1
ATOM 601 C C . ASN A 1 76 ? -3.005 -13.894 8.774 1.00 85.12 76 ASN A C 1
ATOM 603 O O . ASN A 1 76 ? -1.909 -13.452 9.108 1.00 85.12 76 ASN A O 1
ATOM 607 N N . GLY A 1 77 ? -4.049 -13.901 9.608 1.00 83.06 77 GLY A N 1
ATOM 608 C CA . GLY A 1 77 ? -3.990 -13.454 10.999 1.00 83.06 77 GLY A CA 1
ATOM 609 C C . GLY A 1 77 ? -3.665 -11.968 11.193 1.00 83.06 77 GLY A C 1
ATOM 610 O O . GLY A 1 77 ? -3.553 -11.534 12.342 1.00 83.06 77 GLY A O 1
ATOM 611 N N . LYS A 1 78 ? -3.520 -11.179 10.115 1.00 87.44 78 LYS A N 1
ATOM 612 C CA . LYS A 1 78 ? -3.194 -9.749 10.191 1.00 87.44 78 LYS A CA 1
ATOM 613 C C . LYS A 1 78 ? -4.375 -8.978 10.783 1.00 87.44 78 LYS A C 1
ATOM 615 O O . LYS A 1 78 ? -5.531 -9.244 10.452 1.00 87.44 78 LYS A O 1
ATOM 620 N N . LYS A 1 79 ? -4.07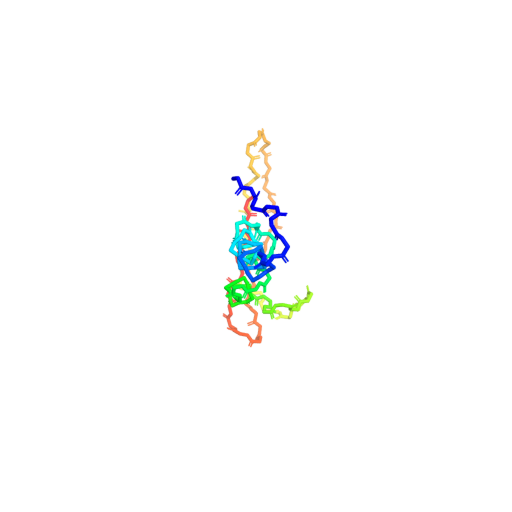4 -8.030 11.674 1.00 86.19 79 LYS A N 1
ATOM 621 C CA . LYS A 1 79 ? -5.066 -7.185 12.348 1.00 86.19 79 LYS A CA 1
ATOM 622 C C . LYS A 1 79 ? -5.159 -5.838 11.639 1.00 86.19 79 LYS A C 1
ATOM 624 O O . LYS A 1 79 ? -4.215 -5.053 11.685 1.00 86.19 79 LYS A O 1
ATOM 629 N N . GLU A 1 80 ? -6.317 -5.562 11.056 1.00 83.00 80 GLU A N 1
ATOM 630 C CA . GLU A 1 80 ? -6.628 -4.281 10.438 1.00 83.00 80 GLU A CA 1
ATOM 631 C C . GLU A 1 80 ? -7.171 -3.310 11.481 1.00 83.00 80 GLU A C 1
ATOM 633 O O . GLU A 1 80 ? -8.178 -3.571 12.150 1.00 83.00 80 GLU A O 1
ATOM 638 N N . ARG A 1 81 ? -6.479 -2.175 11.626 1.00 78.12 81 ARG A N 1
ATOM 639 C CA . ARG A 1 81 ? -6.934 -1.058 12.454 1.00 78.12 81 ARG A CA 1
ATOM 640 C C . ARG A 1 81 ? -7.578 0.009 11.572 1.00 78.12 81 ARG A C 1
ATOM 642 O O . ARG A 1 81 ? -7.003 0.354 10.537 1.00 78.12 81 ARG A O 1
ATOM 649 N N . PRO A 1 82 ? -8.728 0.563 11.981 1.00 78.44 82 PRO A N 1
ATOM 650 C CA . PRO A 1 82 ? -9.311 1.693 11.278 1.00 78.44 82 PRO A CA 1
ATOM 651 C C . PRO A 1 82 ? -8.375 2.906 11.380 1.00 78.44 82 PRO A C 1
ATOM 653 O O . PRO A 1 82 ? -7.755 3.137 12.418 1.00 78.44 82 PRO A O 1
ATOM 656 N N . ARG A 1 83 ? -8.231 3.650 10.278 1.00 75.94 83 ARG A N 1
ATOM 657 C CA . ARG A 1 83 ? -7.451 4.897 10.213 1.00 75.94 83 ARG A CA 1
ATOM 658 C C . ARG A 1 83 ? -8.395 6.101 10.296 1.00 75.94 83 ARG A C 1
ATOM 660 O O . ARG A 1 83 ? -9.516 6.005 9.798 1.00 75.94 83 ARG A O 1
ATOM 667 N N . SER A 1 84 ? -7.930 7.192 10.913 1.00 67.56 84 SER A N 1
ATOM 668 C CA . SER A 1 84 ? -8.632 8.485 10.993 1.00 67.56 84 SER A CA 1
ATOM 669 C C . SER A 1 84 ? -8.707 9.225 9.667 1.00 67.56 84 SER A C 1
ATOM 671 O O . SER A 1 84 ? -7.786 9.061 8.824 1.00 67.56 84 SER A O 1
#

Solvent-accessible surface area (backbone atoms only — not comparable to full-atom values): 5309 Å² total; per-residue (Å²): 134,84,83,85,56,95,88,40,61,68,59,55,53,51,53,51,55,58,55,43,59,72,37,68,66,54,36,48,69,73,64,48,57,54,41,73,67,37,88,57,59,78,49,97,70,82,64,60,48,81,77,50,83,41,76,39,56,46,59,82,95,50,92,48,73,44,86,42,59,31,33,32,30,70,91,75,67,50,70,49,72,76,79,102

Radius of gyration: 21.99 Å; Cα contacts (8 Å, |Δi|>4): 91; chains: 1; bounding box: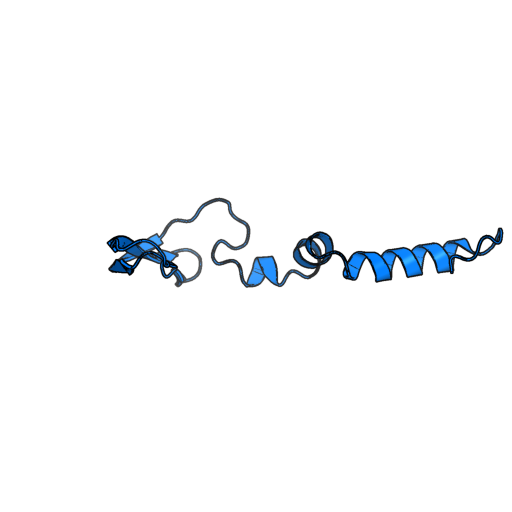 42×37×54 Å

InterPro domains:
  IPR006032 Small ribosomal subunit protein uS12 [PF00164] (35-79)
  IPR006032 Small ribosomal subunit protein uS12 [PS00055] (59-66)
  IPR006032 Small ribosomal subunit protein uS12 [PTHR11652] (3-79)
  IPR012340 Nucleic acid-binding, OB-fold [G3DSA:2.40.50.140] (24-81)
  IPR012340 Nucleic acid-binding, OB-fold [SSF50249] (19-78)